Protein AF-A0A5K0YW09-F1 (afdb_monomer)

Secondary structure (DSSP, 8-state):
-EEEE--SSTTS--EEEEEEEEEEEETTTTEEEEEEEESGGGTTTT---TT-GGGGS----PPPEEEEEEEEGGGEE-

pLDDT: mean 78.68, std 19.29, range [39.5, 97.06]

Foldseek 3Di:
DKDWDDDPDPVDDIDIFDWDWDWDDDPPQQKIKIKTAGPLVVVVPPDPDVPDPVPPGDSPPDHMDIDIWGDDPPRDTD

InterPro domains:
  IPR002913 START domain [PF01852] (1-78)
  IPR002913 START domain [PS50848] (1-78)
  IPR042160 Class IV homeodomain-leucine zipper [PTHR45654] (1-78)

Radius of gyration: 17.24 Å; Cα contacts (8 Å, |Δi|>4): 108; chains: 1; bounding box: 38×31×44 Å

Nearest PDB structures (foldseek):
  5xlm-assembly2_B  TM=4.664E-01  e=5.773E+00  Mycobacterium tuberculosis H37Rv
  5xlm-assembly1_A  TM=3.413E-01  e=3.390E+00  Mycobacterium tuberculosis H37Rv

Sequence (78 aa):
MYAEFQFPSPLVATRECYFLRFCSQQGADGIWVVVDFPVDGFHDATIQSPTSTTSLFPRYRRRPSGVIVQEVPNGYSK

Organism: NCBI:txid210225

Structure (mmCIF, N/CA/C/O backbone):
data_AF-A0A5K0YW09-F1
#
_entry.id   AF-A0A5K0YW09-F1
#
loop_
_atom_site.group_PDB
_atom_site.id
_atom_site.type_symbol
_atom_site.label_atom_id
_atom_site.label_alt_id
_atom_site.label_comp_id
_atom_site.label_asym_id
_atom_site.label_entity_id
_atom_site.label_seq_id
_atom_site.pdbx_PDB_ins_code
_atom_site.Cartn_x
_atom_site.Cartn_y
_atom_site.Cartn_z
_atom_site.occupancy
_atom_site.B_iso_or_equiv
_atom_site.auth_seq_id
_atom_site.auth_comp_id
_atom_site.auth_asym_id
_atom_site.auth_atom_id
_atom_site.pdbx_PDB_model_num
ATOM 1 N N . MET A 1 1 ? 11.449 3.803 -0.060 1.00 87.62 1 MET A N 1
ATOM 2 C CA . MET A 1 1 ? 10.969 2.415 0.112 1.00 87.62 1 MET A CA 1
ATOM 3 C C . MET A 1 1 ? 10.941 1.739 -1.250 1.00 87.62 1 MET A C 1
ATOM 5 O O . MET A 1 1 ? 10.655 2.427 -2.223 1.00 87.62 1 MET A O 1
ATOM 9 N N . TYR A 1 2 ? 11.265 0.445 -1.308 1.00 87.38 2 TYR A N 1
ATOM 10 C CA . TYR A 1 2 ? 11.090 -0.422 -2.482 1.00 87.38 2 TYR A CA 1
ATOM 11 C C . TYR A 1 2 ? 9.916 -1.370 -2.223 1.00 87.38 2 TYR A C 1
ATOM 13 O O . TYR A 1 2 ? 9.756 -1.819 -1.086 1.00 8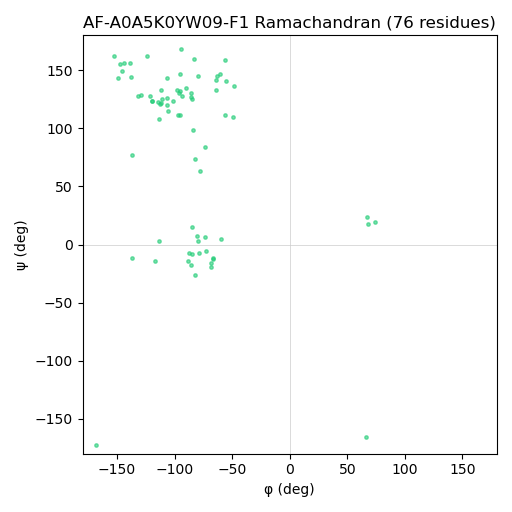7.38 2 TYR A O 1
ATOM 21 N N . ALA A 1 3 ? 9.115 -1.672 -3.243 1.00 88.06 3 ALA A N 1
ATOM 22 C CA . ALA A 1 3 ? 8.110 -2.729 -3.169 1.00 88.06 3 ALA A CA 1
ATOM 23 C C . ALA A 1 3 ? 7.811 -3.340 -4.543 1.00 88.06 3 ALA A C 1
ATOM 25 O O . ALA A 1 3 ? 8.041 -2.718 -5.581 1.00 88.06 3 ALA A O 1
ATOM 26 N N . GLU A 1 4 ? 7.209 -4.526 -4.524 1.00 88.62 4 GLU A N 1
ATOM 27 C CA . GLU A 1 4 ? 6.704 -5.227 -5.702 1.00 88.62 4 GLU A CA 1
ATOM 28 C C . GLU A 1 4 ? 5.178 -5.267 -5.680 1.00 88.62 4 GLU A C 1
ATOM 30 O O . GLU A 1 4 ? 4.557 -5.734 -4.724 1.00 88.62 4 GLU A O 1
ATOM 35 N N . PHE A 1 5 ? 4.559 -4.789 -6.755 1.00 85.06 5 PHE A N 1
ATOM 36 C CA . PHE A 1 5 ? 3.123 -4.879 -6.962 1.00 85.06 5 PHE A CA 1
ATOM 37 C C . PHE A 1 5 ? 2.796 -6.096 -7.814 1.00 85.06 5 PHE A C 1
ATOM 39 O O . PHE A 1 5 ? 3.073 -6.124 -9.016 1.00 85.06 5 PHE A O 1
ATOM 46 N N . GLN A 1 6 ? 2.159 -7.075 -7.179 1.00 89.69 6 GLN A N 1
ATOM 47 C CA . GLN A 1 6 ? 1.632 -8.265 -7.829 1.00 89.69 6 GLN A CA 1
ATOM 48 C C . GLN A 1 6 ? 0.140 -8.080 -8.096 1.00 89.69 6 GLN A C 1
ATOM 50 O O . GLN A 1 6 ? -0.615 -7.645 -7.225 1.00 89.69 6 GLN A O 1
ATOM 55 N N . PHE A 1 7 ? -0.284 -8.403 -9.313 1.00 88.81 7 PHE A N 1
ATOM 56 C CA . PHE A 1 7 ? -1.698 -8.489 -9.650 1.00 88.81 7 PHE A CA 1
ATOM 57 C C . PHE A 1 7 ? -2.163 -9.942 -9.521 1.00 88.81 7 PHE A C 1
ATOM 59 O O . PHE A 1 7 ? -1.404 -10.851 -9.848 1.00 88.81 7 PHE A O 1
ATOM 66 N N . PRO A 1 8 ? -3.420 -10.185 -9.112 1.00 92.31 8 PRO A N 1
ATOM 67 C CA . PRO A 1 8 ? -3.946 -11.544 -8.985 1.00 92.31 8 PRO A CA 1
ATOM 68 C C . PRO A 1 8 ? -4.090 -12.270 -10.334 1.00 92.31 8 PRO A C 1
ATOM 70 O O . PRO A 1 8 ? -4.329 -13.472 -10.361 1.00 92.31 8 PRO A O 1
ATOM 73 N N . SER A 1 9 ? -3.962 -11.556 -11.458 1.00 92.69 9 SER A N 1
ATOM 74 C CA . SER A 1 9 ? -3.982 -12.147 -12.795 1.00 92.69 9 SER A CA 1
ATOM 75 C C . SER A 1 9 ? -2.559 -12.450 -13.277 1.00 92.69 9 SER A C 1
ATOM 77 O O . SER A 1 9 ? -1.749 -11.522 -13.337 1.00 92.69 9 SER A O 1
ATOM 79 N N . PRO A 1 10 ? -2.268 -13.685 -13.733 1.00 88.19 10 PRO A N 1
ATOM 80 C CA . PRO A 1 10 ? -0.955 -14.048 -14.276 1.00 88.19 10 PRO A CA 1
ATOM 81 C C . PRO A 1 10 ? -0.633 -13.333 -15.598 1.00 88.19 10 PRO A C 1
ATOM 83 O O . PRO A 1 10 ? 0.509 -13.341 -16.045 1.00 88.19 10 PRO A O 1
ATOM 86 N N . LEU A 1 11 ? -1.628 -12.699 -16.230 1.00 91.50 11 LEU A N 1
ATOM 87 C CA . LEU A 1 11 ? -1.453 -11.900 -17.447 1.00 91.50 11 LEU A CA 1
ATOM 88 C C . LEU A 1 11 ? -0.876 -10.505 -17.166 1.00 91.50 11 LEU A C 1
ATOM 90 O O . LEU A 1 11 ? -0.574 -9.761 -18.099 1.00 91.50 11 LEU A O 1
ATOM 94 N N . VAL A 1 12 ? -0.749 -10.123 -15.894 1.00 87.19 12 VAL A N 1
ATOM 95 C CA . VAL A 1 12 ? -0.182 -8.841 -15.482 1.00 87.19 12 VAL A CA 1
ATOM 96 C C . VAL A 1 12 ? 1.127 -9.113 -14.751 1.00 87.19 12 VAL A C 1
ATOM 98 O O . VAL A 1 12 ? 1.125 -9.599 -13.625 1.00 87.19 12 VAL A O 1
ATOM 101 N N . ALA A 1 13 ? 2.247 -8.783 -15.394 1.00 86.31 13 ALA A N 1
ATOM 102 C CA . ALA A 1 13 ? 3.569 -8.939 -14.798 1.00 86.31 13 ALA A CA 1
ATOM 103 C C . ALA A 1 13 ? 3.722 -8.106 -13.513 1.00 86.31 13 ALA A C 1
ATOM 105 O O . ALA A 1 13 ? 3.182 -6.996 -13.410 1.00 86.31 13 ALA A O 1
ATOM 106 N N . THR A 1 14 ? 4.503 -8.632 -12.567 1.00 85.75 14 THR A N 1
ATOM 107 C CA . THR A 1 14 ? 4.920 -7.921 -11.352 1.00 85.75 14 THR A CA 1
ATOM 108 C C . THR A 1 14 ? 5.604 -6.606 -11.710 1.00 85.75 14 THR A C 1
ATOM 110 O O . THR A 1 14 ? 6.358 -6.525 -12.680 1.00 85.75 14 THR A O 1
ATOM 113 N N . ARG A 1 15 ? 5.328 -5.561 -10.926 1.00 83.69 15 ARG A N 1
ATOM 114 C CA . ARG A 1 15 ? 5.916 -4.232 -11.117 1.00 83.69 15 ARG A CA 1
ATOM 115 C C . ARG A 1 15 ? 6.706 -3.825 -9.892 1.00 83.69 15 ARG A C 1
ATOM 117 O O . ARG A 1 15 ? 6.150 -3.743 -8.801 1.00 83.69 15 ARG A O 1
ATOM 124 N N . GLU A 1 16 ? 7.972 -3.519 -10.093 1.00 82.44 16 GLU A N 1
ATOM 125 C CA . GLU A 1 16 ? 8.827 -2.939 -9.068 1.00 82.44 16 GLU A CA 1
ATOM 126 C C . GLU A 1 16 ? 8.552 -1.438 -8.945 1.00 82.44 16 GLU A C 1
ATOM 128 O O . GLU A 1 16 ? 8.226 -0.763 -9.927 1.00 82.44 16 GLU A O 1
ATOM 133 N N . CYS A 1 17 ? 8.645 -0.902 -7.731 1.00 80.00 17 CYS A N 1
ATOM 134 C CA . CYS A 1 17 ? 8.418 0.513 -7.483 1.00 80.00 17 CYS A CA 1
ATOM 135 C C . CYS A 1 17 ? 9.320 1.055 -6.378 1.00 80.00 17 CYS A C 1
ATOM 137 O O . CYS A 1 17 ? 9.632 0.371 -5.399 1.00 80.00 17 CYS A O 1
ATOM 139 N N . TYR A 1 18 ? 9.652 2.337 -6.510 1.00 85.50 18 TYR A N 1
ATOM 140 C CA . TYR A 1 18 ? 10.317 3.115 -5.478 1.00 85.50 18 TYR A CA 1
ATOM 141 C C . TYR A 1 18 ? 9.445 4.317 -5.109 1.00 85.50 18 TYR A C 1
ATOM 143 O O . TYR A 1 18 ? 9.004 5.083 -5.970 1.00 85.50 18 TYR A O 1
ATOM 151 N N . PHE A 1 19 ? 9.180 4.487 -3.816 1.00 88.06 19 PHE A N 1
ATOM 152 C CA . PHE A 1 19 ? 8.349 5.576 -3.303 1.00 88.06 19 PHE A CA 1
ATOM 153 C C . PHE A 1 19 ? 8.854 6.103 -1.957 1.00 88.06 19 PHE A C 1
ATOM 155 O O . PHE A 1 19 ? 9.539 5.408 -1.198 1.00 88.06 19 PHE A O 1
ATOM 162 N N . LEU A 1 20 ? 8.506 7.348 -1.656 1.00 92.38 20 LEU A N 1
ATOM 163 C CA . LEU A 1 20 ? 8.636 7.952 -0.335 1.00 92.38 20 LEU A CA 1
ATOM 164 C C . LEU A 1 20 ? 7.343 7.703 0.438 1.00 92.38 20 LEU A C 1
ATOM 166 O O . LEU A 1 20 ? 6.269 7.900 -0.119 1.00 92.38 20 LEU A O 1
ATOM 170 N N . ARG A 1 21 ? 7.440 7.296 1.706 1.00 95.00 21 ARG A N 1
ATOM 171 C CA . ARG A 1 21 ? 6.279 7.117 2.585 1.00 95.00 21 ARG A CA 1
ATOM 172 C C . ARG A 1 21 ? 6.308 8.154 3.693 1.00 95.00 21 ARG A C 1
ATOM 174 O O . ARG A 1 21 ? 7.250 8.180 4.481 1.00 95.00 21 ARG A O 1
ATOM 181 N N . PHE A 1 22 ? 5.262 8.962 3.764 1.00 95.56 22 PHE A N 1
ATOM 182 C CA . PHE A 1 22 ? 4.970 9.816 4.905 1.00 95.56 22 PHE A CA 1
ATOM 183 C C . PHE A 1 22 ? 3.976 9.098 5.819 1.00 95.56 22 PHE A C 1
ATOM 185 O O . PHE A 1 22 ? 2.977 8.573 5.335 1.00 95.56 22 PHE A O 1
ATOM 192 N N . CYS A 1 23 ? 4.255 9.062 7.120 1.00 95.69 23 CYS A N 1
ATOM 193 C CA . CYS A 1 23 ? 3.365 8.509 8.137 1.00 95.69 23 CYS A CA 1
ATOM 194 C C . CYS A 1 23 ? 3.261 9.511 9.283 1.00 95.69 23 CYS A C 1
ATOM 196 O O . CYS A 1 23 ? 4.285 9.962 9.800 1.00 95.69 23 CYS A O 1
ATOM 198 N N . SER A 1 24 ? 2.040 9.868 9.663 1.00 95.06 24 SER A N 1
ATOM 199 C CA . SER A 1 24 ? 1.796 10.808 10.751 1.00 95.06 24 SER A CA 1
ATOM 200 C C . SER A 1 24 ? 0.484 10.493 11.454 1.00 95.06 24 SER A C 1
ATOM 202 O O . SER A 1 24 ? -0.493 10.099 10.814 1.00 95.06 24 SER A O 1
ATOM 204 N N . GLN A 1 25 ? 0.474 10.673 12.772 1.00 94.38 25 GLN A N 1
ATOM 205 C CA . GLN A 1 25 ? -0.745 10.675 13.564 1.00 94.38 25 GLN A CA 1
ATOM 206 C C . GLN A 1 25 ? -1.349 12.081 13.534 1.00 94.38 25 GLN A C 1
ATOM 208 O O . GLN A 1 25 ? -0.680 13.060 13.870 1.00 94.38 25 GLN A O 1
ATOM 213 N N . GLN A 1 26 ? -2.609 12.179 13.124 1.00 89.38 26 GLN A N 1
ATOM 214 C CA . GLN A 1 26 ? -3.326 13.437 13.015 1.00 89.38 26 GLN A CA 1
ATOM 215 C C . GLN A 1 26 ? -4.172 13.671 14.270 1.00 89.38 26 GLN A C 1
ATOM 217 O O . GLN A 1 26 ? -5.188 13.012 14.480 1.00 89.38 26 GLN A O 1
ATOM 222 N N . GLY A 1 27 ? -3.780 14.665 15.069 1.00 82.38 27 GLY A N 1
ATOM 223 C CA . GLY A 1 27 ? -4.541 15.099 16.243 1.00 82.3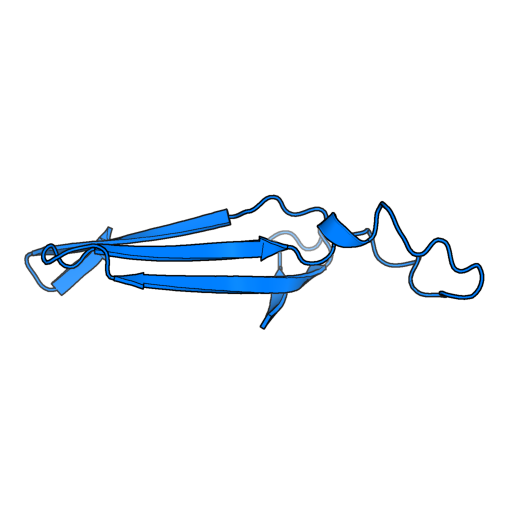8 27 GLY A CA 1
ATOM 224 C C . GLY A 1 27 ? -4.615 14.056 17.366 1.00 82.38 27 GLY A C 1
ATOM 225 O O . GLY A 1 27 ? -3.853 13.093 17.400 1.00 82.38 27 GLY A O 1
ATOM 226 N N . ALA A 1 28 ? -5.530 14.281 18.312 1.00 79.44 28 ALA A N 1
ATOM 227 C CA . ALA A 1 28 ? -5.749 13.395 19.459 1.00 79.44 28 ALA A CA 1
ATOM 228 C C . ALA A 1 28 ? -6.704 12.222 19.152 1.00 79.44 28 ALA A C 1
ATOM 230 O O . ALA A 1 28 ? -6.825 11.308 19.961 1.00 79.44 28 ALA A O 1
ATOM 231 N N . ASP A 1 29 ? -7.346 12.222 17.981 1.00 78.50 29 ASP A N 1
ATOM 232 C CA . ASP A 1 29 ? -8.479 11.343 17.649 1.00 78.50 29 ASP A CA 1
ATOM 233 C C . ASP A 1 29 ? -8.064 9.951 17.131 1.00 78.50 29 ASP A C 1
ATOM 235 O O . ASP A 1 29 ? -8.864 9.246 16.519 1.00 78.50 29 ASP A O 1
ATOM 239 N N . GLY A 1 30 ? -6.801 9.552 17.319 1.00 84.94 30 GLY A N 1
ATOM 240 C CA . GLY A 1 30 ? -6.318 8.222 16.916 1.00 84.94 30 GLY A CA 1
ATOM 241 C C . GLY A 1 30 ? -6.254 7.991 15.398 1.00 84.94 30 GLY A C 1
ATOM 242 O O . GLY A 1 30 ? -6.180 6.848 14.952 1.00 84.94 30 GLY A O 1
ATOM 243 N N . ILE A 1 31 ? -6.281 9.055 14.588 1.00 94.69 31 ILE A N 1
ATOM 244 C CA . ILE A 1 31 ? -6.222 8.957 13.125 1.00 94.69 31 ILE A CA 1
ATOM 245 C C . ILE A 1 31 ? -4.767 8.886 12.666 1.00 94.69 31 ILE A C 1
ATOM 247 O O . ILE A 1 31 ? -3.954 9.742 13.009 1.00 94.69 31 ILE A O 1
ATOM 251 N N . TRP A 1 32 ? -4.452 7.911 11.820 1.00 96.31 32 TRP A N 1
ATOM 252 C CA . TRP A 1 32 ? -3.157 7.776 11.163 1.00 96.31 32 TRP A CA 1
ATOM 253 C C . TRP A 1 32 ? -3.291 8.016 9.670 1.00 96.31 32 TRP A C 1
ATOM 255 O O . TRP A 1 32 ? -4.157 7.450 9.007 1.00 96.31 32 TRP A O 1
ATOM 265 N N . VAL A 1 33 ? -2.402 8.833 9.121 1.00 96.56 33 VAL A N 1
ATOM 266 C CA . VAL A 1 33 ? -2.343 9.113 7.690 1.00 96.56 33 VAL A CA 1
ATOM 267 C C . VAL A 1 33 ? -1.032 8.573 7.148 1.00 96.56 33 VAL A C 1
ATOM 269 O O . VAL A 1 33 ? 0.048 8.963 7.596 1.00 96.56 33 VAL A O 1
ATOM 272 N N . VAL A 1 34 ? -1.133 7.687 6.160 1.00 97.06 34 VAL A N 1
ATOM 273 C CA . VAL A 1 34 ? 0.011 7.133 5.439 1.00 97.06 34 VAL A CA 1
ATOM 274 C C . VAL A 1 34 ? -0.120 7.498 3.970 1.00 97.06 34 VAL A C 1
ATOM 276 O O . VAL A 1 34 ? -1.120 7.163 3.339 1.00 97.06 34 VAL A O 1
ATOM 279 N N . VAL A 1 35 ? 0.888 8.163 3.410 1.00 96.19 35 VAL A N 1
ATOM 280 C CA . VAL A 1 35 ? 0.904 8.571 2.000 1.00 96.19 35 VAL A CA 1
ATOM 281 C C . VAL A 1 35 ? 2.199 8.131 1.335 1.00 96.19 35 VAL A C 1
ATOM 283 O O . VAL A 1 35 ? 3.289 8.447 1.803 1.00 96.19 35 VAL A O 1
ATOM 286 N N . ASP A 1 36 ? 2.058 7.450 0.207 1.00 93.69 36 ASP A N 1
ATOM 287 C CA . ASP A 1 36 ? 3.123 7.014 -0.684 1.00 93.69 36 ASP A CA 1
ATOM 288 C C . ASP A 1 36 ? 3.213 7.94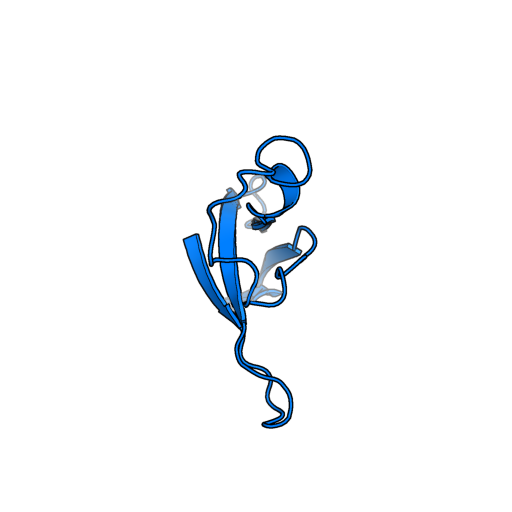1 -1.898 1.00 93.69 36 ASP A C 1
ATOM 290 O O . ASP A 1 36 ? 2.250 8.096 -2.655 1.00 93.69 36 ASP A O 1
ATOM 294 N N . PHE A 1 37 ? 4.395 8.515 -2.114 1.00 89.88 37 PHE A N 1
ATOM 295 C CA . PHE A 1 37 ? 4.727 9.361 -3.256 1.00 89.88 37 PHE A CA 1
ATOM 296 C C . PHE A 1 37 ? 5.744 8.660 -4.168 1.00 89.88 37 PHE A C 1
ATOM 298 O O . PHE A 1 37 ? 6.835 8.322 -3.704 1.00 89.88 37 PHE A O 1
ATOM 305 N N . PRO A 1 38 ? 5.435 8.443 -5.457 1.00 85.38 38 PRO A N 1
ATOM 306 C CA . PRO A 1 38 ? 6.350 7.799 -6.401 1.00 85.38 38 PRO A CA 1
ATOM 307 C C . PRO A 1 38 ? 7.610 8.649 -6.626 1.00 85.38 38 PRO A C 1
ATOM 309 O O . PRO A 1 38 ? 7.524 9.870 -6.747 1.00 85.38 38 PRO A O 1
ATOM 312 N N . VAL A 1 39 ? 8.775 8.008 -6.747 1.00 79.88 39 VAL A N 1
ATOM 313 C CA . VAL A 1 39 ? 10.042 8.703 -7.068 1.00 79.88 39 VAL A CA 1
ATOM 314 C C . VAL A 1 39 ? 10.183 8.953 -8.578 1.00 79.88 39 VAL A C 1
ATOM 316 O O . VAL A 1 39 ? 10.797 9.927 -9.016 1.00 79.88 39 VAL A O 1
ATOM 319 N N . ASP A 1 40 ? 9.542 8.124 -9.399 1.00 68.06 40 ASP A N 1
ATOM 320 C CA . ASP A 1 40 ? 9.681 8.160 -10.861 1.00 68.06 40 ASP A CA 1
ATOM 321 C C . ASP A 1 40 ? 9.070 9.418 -11.505 1.00 68.06 40 ASP A C 1
ATOM 323 O O . ASP A 1 40 ? 9.391 9.755 -12.643 1.00 68.06 40 ASP A O 1
ATOM 327 N N . GLY A 1 41 ? 8.223 10.155 -10.776 1.00 57.72 41 GLY A N 1
ATOM 328 C CA . GLY A 1 41 ? 7.647 11.425 -11.232 1.00 57.72 41 GLY A CA 1
ATOM 329 C C . GLY A 1 41 ? 8.659 12.570 -11.360 1.00 57.72 41 GLY A C 1
ATOM 330 O O . GLY A 1 41 ? 8.385 13.529 -12.075 1.00 57.72 41 GLY A O 1
ATOM 331 N N . PHE A 1 42 ? 9.827 12.469 -10.715 1.00 54.25 42 PHE A N 1
ATOM 332 C CA . PHE A 1 42 ? 10.875 13.497 -10.765 1.00 54.25 42 PHE A CA 1
ATOM 333 C C . PHE A 1 42 ? 11.820 13.354 -11.970 1.00 54.25 42 PHE A C 1
ATOM 335 O O . PHE A 1 42 ? 12.502 14.309 -12.331 1.00 54.25 42 PHE A O 1
ATOM 342 N N . HIS A 1 43 ? 11.857 12.180 -12.610 1.00 51.44 43 HIS A N 1
ATOM 343 C CA . HIS A 1 43 ? 12.839 11.857 -13.651 1.00 51.44 43 HIS A CA 1
ATOM 344 C C . HIS A 1 43 ? 12.417 12.268 -15.071 1.00 51.44 43 HIS A C 1
ATOM 346 O O . HIS A 1 43 ? 13.240 12.213 -15.982 1.00 51.44 43 HIS A O 1
ATOM 352 N N . ASP A 1 44 ? 11.177 12.732 -15.274 1.00 49.81 44 ASP A N 1
ATOM 353 C CA . ASP A 1 44 ? 10.689 13.170 -16.597 1.00 49.81 44 ASP A CA 1
ATOM 354 C C . ASP A 1 44 ? 11.303 14.519 -17.047 1.00 49.81 44 ASP A C 1
ATOM 356 O O . ASP A 1 44 ? 11.076 14.947 -18.174 1.00 49.81 44 ASP A O 1
ATOM 360 N N . ALA A 1 45 ? 12.090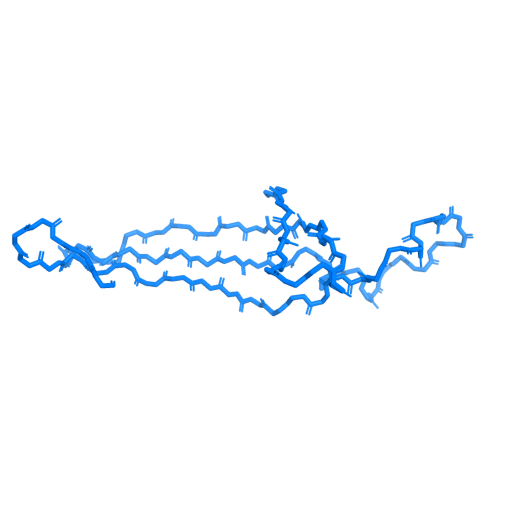 15.193 -16.191 1.00 48.41 45 ALA A N 1
ATOM 361 C CA . ALA A 1 45 ? 12.637 16.526 -16.471 1.00 48.41 45 ALA A CA 1
ATOM 362 C C . ALA A 1 45 ? 14.175 16.632 -16.552 1.00 48.41 45 ALA A C 1
ATOM 364 O O . ALA A 1 45 ? 14.654 17.660 -17.026 1.00 48.41 45 ALA A O 1
ATOM 365 N N . THR A 1 46 ? 14.975 15.647 -16.109 1.00 42.22 46 THR A N 1
ATOM 366 C CA . THR A 1 46 ? 16.429 15.896 -15.924 1.00 42.22 46 THR A CA 1
ATOM 367 C C . THR A 1 46 ? 17.412 14.824 -16.385 1.00 42.22 46 THR A C 1
ATOM 369 O O . THR A 1 46 ? 18.595 15.143 -16.469 1.00 42.22 46 THR A O 1
ATOM 372 N N . ILE A 1 47 ? 17.011 13.597 -16.740 1.00 45.28 47 ILE A N 1
ATOM 373 C CA . ILE A 1 47 ? 17.982 12.585 -17.204 1.00 45.28 47 ILE A CA 1
ATOM 374 C C . ILE A 1 47 ? 17.440 11.820 -18.413 1.00 45.28 47 ILE A C 1
ATOM 376 O O . ILE A 1 47 ? 17.050 10.660 -18.336 1.00 45.28 47 ILE A O 1
ATOM 380 N N . GLN A 1 48 ? 17.487 12.468 -19.577 1.00 41.44 48 GLN A N 1
ATOM 381 C CA . GLN A 1 48 ? 17.734 11.753 -20.829 1.00 41.44 48 GLN A CA 1
ATOM 382 C C . GLN A 1 48 ? 19.251 11.558 -20.956 1.00 41.44 48 GLN A C 1
ATOM 384 O O . GLN A 1 48 ? 19.921 12.262 -21.705 1.00 41.44 48 GLN A O 1
ATOM 389 N N . SER A 1 49 ? 19.817 10.643 -20.164 1.00 40.34 49 SER A N 1
ATOM 390 C CA . SER A 1 49 ? 21.178 10.163 -20.414 1.00 40.34 49 SER A CA 1
ATOM 391 C C . SER A 1 49 ? 21.100 9.017 -21.429 1.00 40.34 49 SER A C 1
ATOM 393 O O . SER A 1 49 ? 20.352 8.064 -21.197 1.00 40.34 49 SER A O 1
ATOM 395 N N . PRO A 1 50 ? 21.853 9.060 -22.541 1.00 40.50 50 PRO A N 1
ATOM 396 C CA . PRO A 1 50 ? 21.747 8.083 -23.625 1.00 40.50 50 PRO A CA 1
ATOM 397 C C . PRO A 1 50 ? 22.343 6.703 -23.285 1.00 40.50 50 PRO A C 1
ATOM 399 O O . PRO A 1 50 ? 22.421 5.841 -24.154 1.00 40.50 50 PRO A O 1
ATOM 402 N N . THR A 1 51 ? 22.766 6.465 -22.038 1.00 39.50 51 THR A N 1
ATOM 403 C CA . THR A 1 51 ? 23.440 5.227 -21.603 1.00 39.50 51 THR A CA 1
ATOM 404 C C . THR A 1 51 ? 22.640 4.370 -20.620 1.00 39.50 51 THR A C 1
ATOM 406 O O . THR A 1 51 ? 23.132 3.335 -20.175 1.00 39.50 51 THR A O 1
ATOM 409 N N . SER A 1 52 ? 21.404 4.737 -20.274 1.00 43.47 52 SER A N 1
ATOM 410 C CA . SER A 1 52 ? 20.595 3.938 -19.345 1.00 43.47 52 SER A CA 1
ATOM 411 C C . SER A 1 52 ? 19.872 2.808 -20.084 1.00 43.47 52 SER A C 1
ATOM 413 O O . SER A 1 52 ? 18.787 2.991 -20.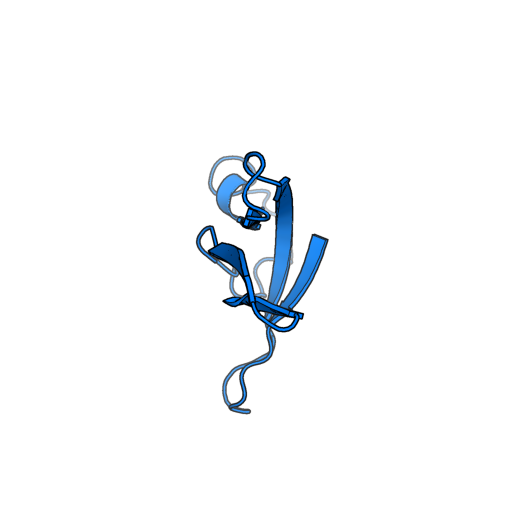632 1.00 43.47 52 SER A O 1
ATOM 415 N N . THR A 1 53 ? 20.426 1.598 -20.032 1.00 40.91 53 THR A N 1
ATOM 416 C CA . THR A 1 53 ? 19.757 0.334 -20.408 1.00 40.91 53 THR A CA 1
ATOM 417 C C . THR A 1 53 ? 18.492 0.030 -19.578 1.00 40.91 53 THR A C 1
ATOM 419 O O . THR A 1 53 ? 17.836 -0.988 -19.773 1.00 40.91 53 THR A O 1
ATOM 422 N N . THR A 1 54 ? 18.084 0.946 -18.697 1.00 44.19 54 THR A N 1
ATOM 423 C CA . THR A 1 54 ? 16.916 0.894 -17.806 1.00 44.19 54 THR A CA 1
ATOM 424 C C . THR A 1 54 ? 15.582 1.261 -18.483 1.00 44.19 54 THR A C 1
ATOM 426 O O . THR A 1 54 ? 14.560 1.373 -17.815 1.00 44.19 54 THR A O 1
ATOM 429 N N . SER A 1 55 ? 15.540 1.444 -19.809 1.00 46.81 55 SER A N 1
ATOM 430 C CA . SER A 1 55 ? 14.294 1.730 -20.553 1.00 46.81 55 SER A CA 1
ATOM 431 C C . SER A 1 55 ? 13.430 0.486 -20.847 1.00 46.81 55 SER A C 1
ATOM 433 O O . SER A 1 55 ? 12.416 0.601 -21.538 1.00 46.81 55 SER A O 1
ATOM 435 N N . LEU A 1 56 ? 13.818 -0.703 -20.374 1.00 41.12 56 LEU A N 1
ATOM 436 C CA . LEU A 1 56 ? 13.124 -1.966 -20.673 1.00 41.12 56 LEU A CA 1
ATOM 437 C C . LEU A 1 56 ? 11.989 -2.307 -19.700 1.00 41.12 56 LEU A C 1
ATOM 439 O O . LEU A 1 56 ? 11.157 -3.155 -20.016 1.00 41.12 56 LEU A O 1
ATOM 443 N N . PHE A 1 57 ? 11.911 -1.637 -18.550 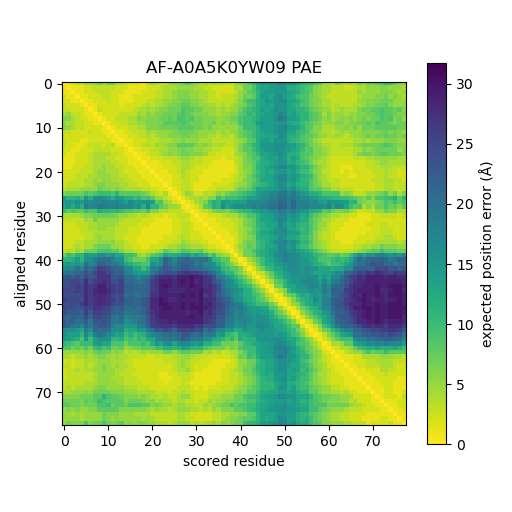1.00 49.31 57 PHE A N 1
ATOM 444 C CA . PHE A 1 57 ? 10.809 -1.832 -17.614 1.00 49.31 57 PHE A CA 1
ATOM 445 C C . PHE A 1 57 ? 9.744 -0.758 -17.845 1.00 49.31 57 PHE A C 1
ATOM 447 O O . PHE A 1 57 ? 10.085 0.427 -17.938 1.00 49.31 57 PHE A O 1
ATOM 454 N N . PRO A 1 58 ? 8.454 -1.126 -17.971 1.00 54.47 58 PRO A N 1
ATOM 455 C CA . PRO A 1 58 ? 7.389 -0.145 -18.107 1.00 54.47 58 PRO A CA 1
ATOM 456 C C . PRO A 1 58 ? 7.455 0.795 -16.905 1.00 54.47 58 PRO A C 1
ATOM 458 O O . PRO A 1 58 ? 7.198 0.369 -15.781 1.00 54.47 58 PRO A O 1
ATOM 461 N N . ARG A 1 59 ? 7.829 2.062 -17.145 1.00 60.91 59 ARG A N 1
ATOM 462 C CA . ARG A 1 59 ? 7.930 3.093 -16.105 1.00 60.91 59 ARG A CA 1
ATOM 463 C C . ARG A 1 59 ? 6.639 3.076 -15.294 1.00 60.91 59 ARG A C 1
ATOM 465 O O . ARG A 1 59 ? 5.573 3.418 -15.814 1.00 60.91 59 ARG A O 1
ATOM 472 N N . TYR A 1 60 ? 6.717 2.622 -14.048 1.00 63.72 60 TYR A N 1
ATOM 473 C CA . TYR A 1 60 ? 5.558 2.471 -13.185 1.00 63.72 60 TYR A CA 1
ATOM 474 C C . TYR A 1 60 ? 5.099 3.857 -12.722 1.00 63.72 60 TYR A C 1
ATOM 476 O O . TYR A 1 60 ? 5.445 4.343 -11.652 1.00 63.72 60 TYR A O 1
ATOM 484 N N . ARG A 1 61 ? 4.297 4.531 -13.555 1.00 71.12 61 ARG A N 1
ATOM 485 C CA . ARG A 1 61 ? 3.749 5.867 -13.270 1.00 71.12 61 ARG A CA 1
ATOM 486 C C . ARG A 1 61 ? 2.569 5.782 -12.301 1.00 71.12 61 ARG A C 1
ATOM 488 O O . ARG A 1 61 ? 1.432 6.099 -12.654 1.00 71.12 61 ARG A O 1
ATOM 495 N N . ARG A 1 62 ? 2.823 5.315 -11.079 1.00 78.44 62 ARG A N 1
ATOM 496 C CA . ARG A 1 62 ? 1.836 5.372 -9.995 1.00 78.44 62 ARG A CA 1
ATOM 497 C C . ARG A 1 62 ? 1.534 6.836 -9.683 1.00 78.44 62 ARG A C 1
ATOM 499 O O . ARG A 1 62 ? 2.424 7.673 -9.755 1.00 78.44 62 ARG A O 1
ATOM 506 N N . ARG A 1 63 ? 0.293 7.157 -9.329 1.00 86.12 63 ARG A N 1
ATOM 507 C CA . ARG A 1 63 ? -0.024 8.442 -8.686 1.00 86.12 63 ARG A CA 1
ATOM 508 C C . ARG A 1 63 ? 0.243 8.335 -7.182 1.00 86.12 63 ARG A C 1
ATOM 510 O O . ARG A 1 63 ? 0.253 7.212 -6.672 1.00 86.12 63 ARG A O 1
ATOM 517 N N . PRO A 1 64 ? 0.430 9.458 -6.469 1.00 90.81 64 PRO A N 1
ATOM 518 C CA . PRO A 1 64 ? 0.418 9.435 -5.016 1.00 90.81 64 PRO A CA 1
ATOM 519 C C . PRO A 1 64 ? -0.808 8.678 -4.503 1.00 90.81 64 PRO A C 1
ATOM 521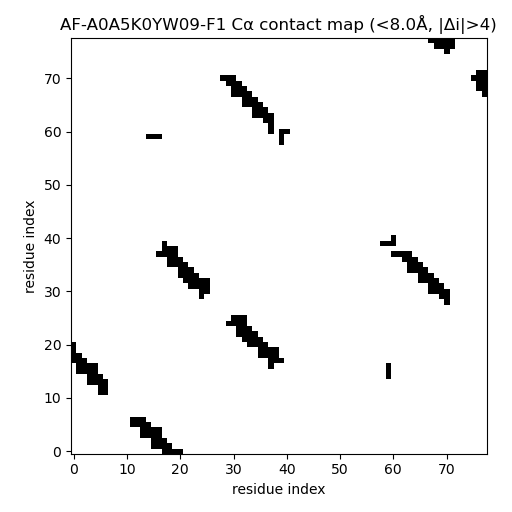 O O . PRO A 1 64 ? -1.908 8.811 -5.044 1.00 90.81 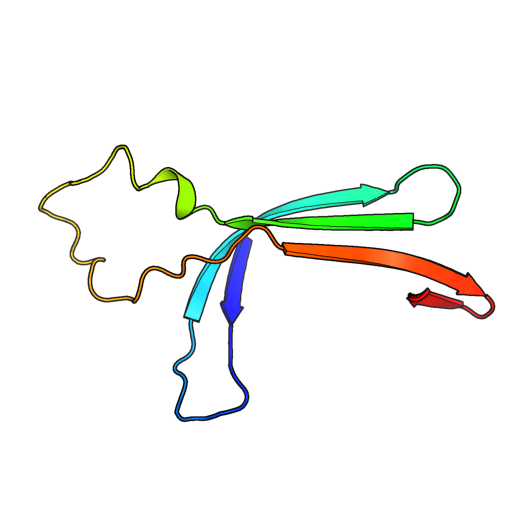64 PRO A O 1
ATOM 524 N N . SER A 1 65 ? -0.601 7.837 -3.503 1.00 92.44 65 SER A N 1
ATOM 525 C CA . SER A 1 65 ? -1.628 6.945 -2.967 1.00 92.44 65 SER A CA 1
ATOM 526 C C . SER A 1 65 ? -1.401 6.751 -1.485 1.00 92.44 65 SER A C 1
ATOM 528 O O . SER A 1 65 ? -0.265 6.837 -1.048 1.00 92.44 65 SER A O 1
ATOM 530 N N . GLY A 1 66 ? -2.425 6.417 -0.718 1.00 94.44 66 GLY A N 1
ATOM 531 C CA . GLY A 1 66 ? -2.258 6.251 0.715 1.00 94.44 66 GLY A CA 1
ATOM 532 C C . GLY A 1 66 ? -3.462 5.607 1.367 1.00 94.44 66 GLY A C 1
ATOM 533 O O . GLY A 1 66 ? -4.391 5.176 0.683 1.00 94.44 66 GLY A O 1
ATOM 534 N N . VAL A 1 67 ? -3.432 5.573 2.691 1.00 96.50 67 VAL A N 1
ATOM 535 C CA . VAL A 1 67 ? -4.537 5.134 3.534 1.00 96.50 67 VAL A CA 1
ATOM 536 C C . VAL A 1 67 ? -4.660 6.081 4.721 1.00 96.50 67 VAL A C 1
ATOM 538 O O . VAL A 1 67 ? -3.665 6.590 5.240 1.00 96.50 67 VAL A O 1
ATOM 541 N N . ILE A 1 68 ? -5.899 6.323 5.125 1.00 96.31 68 ILE A N 1
ATOM 542 C CA . ILE A 1 68 ? -6.224 6.943 6.402 1.00 96.31 68 ILE A CA 1
ATOM 543 C C . ILE A 1 68 ? -6.764 5.809 7.254 1.00 96.31 68 ILE A C 1
ATOM 545 O O . ILE A 1 68 ? -7.723 5.168 6.841 1.00 96.31 68 ILE A O 1
ATOM 549 N N . VAL A 1 69 ? -6.116 5.547 8.380 1.00 96.25 69 VAL A N 1
ATOM 550 C CA . VAL A 1 69 ? -6.533 4.527 9.335 1.00 96.25 69 VAL A CA 1
ATOM 551 C C . VAL A 1 69 ? -7.136 5.248 10.524 1.00 96.25 69 VAL A C 1
ATOM 553 O O . VAL A 1 69 ? -6.442 5.993 11.217 1.00 96.25 69 VAL A O 1
ATOM 556 N N . GLN A 1 70 ? -8.426 5.047 10.744 1.00 94.81 70 GLN A N 1
ATOM 557 C CA . GLN A 1 70 ? -9.134 5.597 11.890 1.00 94.81 70 GLN A CA 1
ATOM 558 C C . GLN A 1 70 ? -9.423 4.483 12.889 1.00 94.81 70 GLN A C 1
ATOM 560 O O . GLN A 1 70 ? -10.029 3.473 12.531 1.00 94.81 70 GLN A O 1
ATOM 565 N N . GLU A 1 71 ? -9.015 4.676 14.143 1.00 92.06 71 GLU A N 1
ATOM 566 C CA . GLU A 1 71 ? -9.415 3.784 15.228 1.00 92.06 71 GLU A CA 1
ATOM 567 C C . GLU A 1 71 ? -10.934 3.857 15.438 1.00 92.06 71 GLU A C 1
ATOM 569 O O . GLU A 1 71 ? -11.529 4.936 15.493 1.00 92.06 71 GLU A O 1
ATOM 574 N N . VAL A 1 72 ? -11.571 2.693 15.542 1.00 91.94 72 VAL A N 1
ATOM 575 C CA . VAL A 1 72 ? -12.984 2.563 15.898 1.00 91.94 72 VAL A CA 1
ATOM 576 C C . VAL A 1 72 ? -13.116 1.652 17.129 1.00 91.94 72 VAL A C 1
ATOM 578 O O . VAL A 1 72 ? -12.182 0.918 17.465 1.00 91.94 72 VAL A O 1
ATOM 581 N N . PRO A 1 73 ? -14.256 1.675 17.845 1.00 94.56 73 PRO A N 1
ATOM 582 C CA . PRO A 1 73 ? -14.415 0.897 19.070 1.00 94.56 73 PRO A CA 1
ATOM 583 C C . PRO A 1 73 ? -14.164 -0.605 18.886 1.00 94.56 73 PRO A C 1
ATOM 585 O O . PRO A 1 73 ? -14.304 -1.153 17.793 1.00 94.56 73 PRO A O 1
ATOM 588 N N . ASN A 1 74 ? -13.869 -1.284 19.996 1.00 94.31 74 ASN A N 1
ATOM 589 C CA . ASN A 1 74 ? -13.562 -2.719 20.060 1.00 94.31 74 ASN A CA 1
ATOM 590 C C . ASN A 1 74 ? -12.239 -3.121 19.377 1.00 94.31 74 ASN A C 1
ATOM 592 O O . ASN A 1 74 ? -12.080 -4.279 18.998 1.00 94.31 74 ASN A O 1
ATOM 596 N N . GLY A 1 75 ? -11.292 -2.185 19.239 1.00 91.94 75 GLY A N 1
ATOM 597 C CA . GLY A 1 75 ? -9.955 -2.456 18.698 1.00 91.94 75 GLY A CA 1
ATOM 598 C C . GLY A 1 75 ? -9.918 -2.665 17.183 1.00 91.94 75 GLY A C 1
ATOM 599 O O . GLY A 1 75 ? -8.970 -3.259 16.673 1.00 91.94 75 GLY A O 1
ATOM 600 N N . TYR A 1 76 ? -10.946 -2.210 16.465 1.00 94.50 76 TYR A N 1
ATOM 601 C CA . TYR A 1 76 ? -10.984 -2.246 15.004 1.00 94.50 76 TYR A CA 1
ATOM 602 C C . TYR A 1 76 ? -10.485 -0.922 14.415 1.00 94.50 76 TYR A C 1
ATOM 604 O O . TYR A 1 76 ? -10.365 0.091 15.104 1.00 94.50 76 TYR A O 1
ATOM 612 N N . SER A 1 77 ? -10.243 -0.914 13.107 1.00 93.75 77 SER A N 1
ATOM 613 C CA . SER A 1 77 ? -9.959 0.300 12.349 1.00 93.75 77 SER A CA 1
ATOM 614 C C . SER A 1 77 ? -10.674 0.298 11.000 1.00 93.75 77 SER A C 1
ATOM 616 O O . SER A 1 77 ? -11.046 -0.758 10.479 1.00 93.75 77 SER A O 1
ATOM 618 N N . LYS A 1 78 ? -10.901 1.497 10.465 1.00 91.56 78 LYS A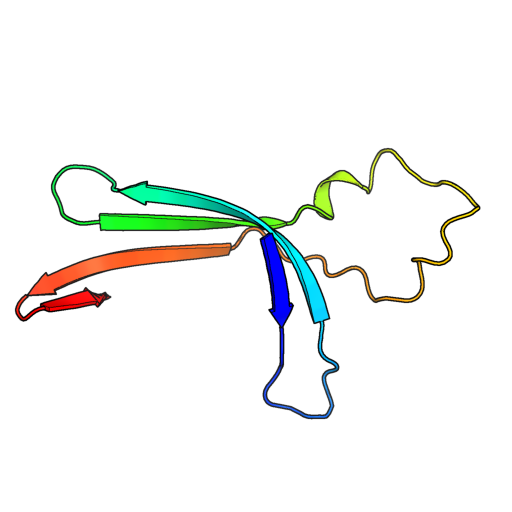 N 1
ATOM 619 C CA . LYS A 1 78 ? -11.422 1.737 9.115 1.00 91.56 78 LYS A CA 1
ATOM 620 C C . LYS A 1 78 ? -10.373 2.439 8.264 1.00 91.56 78 LYS A C 1
ATOM 622 O O . LYS A 1 78 ? -9.662 3.298 8.833 1.00 91.56 78 LYS A O 1
#

Solvent-accessible surface area (backbone atoms only — not comparable to full-atom values): 5018 Å² total; per-residue (Å²): 89,77,51,74,49,74,55,98,48,91,89,45,76,72,41,72,46,52,30,48,74,49,75,48,74,52,78,89,74,58,28,34,41,37,42,36,37,52,53,68,77,66,54,85,79,77,64,91,60,97,78,63,83,72,76,80,57,82,79,71,82,63,69,71,45,69,50,65,42,35,62,43,81,94,85,42,70,82

Mean predicted aligned error: 9.27 Å